Protein AF-A0A9N7RRD5-F1 (afdb_monomer_lite)

Radius of gyration: 16.53 Å; chains: 1; bounding box: 52×30×39 Å

Secondary structure (DSSP, 8-state):
--EEEEETTTTEEEEEP--GGGGS-TTTEEEEEEEETTEEEEEEEESS-SSEEEEEEEE-TTS-EEEEEEEEETTEEEEEEESSSSEEEEEETTSEEEEEETTT--EEEEEEES-GGG---------SS---PBP-------

Organism: Striga hermonthica (NCBI:txid68872)

Sequence (142 aa):
MVLLTFDFASKQFSFLDLPDSANRAAEFYTLHVAERDGSLATIIYPKFAEEKTFELWVRSHDGSWEWISTFCVPGVHKPLGFWTKDDLLFRGKGEYLILYHIVTQEVKHLNISDDLLRLEFVPCVESGFQLVGKSEFENKEV

Foldseek 3Di:
DWDWDADPVVRDIFTADDPPVVPPDCVFKDKDWEDAPLWIKIWMWTQDDQKIKIWIWTQDPVRDIDTDDIDIDHQFRAWQYAPHNQWTWTQGPQQWIWIAGNPVRDIDTPPDHDCSVPDHDDDDDDDPDDPDGHDPDDPPPD

Structure (mmCIF, N/CA/C/O backbone):
data_AF-A0A9N7RRD5-F1
#
_entry.id   AF-A0A9N7RRD5-F1
#
loop_
_atom_site.group_PDB
_atom_site.id
_atom_site.type_symbol
_atom_site.label_atom_id
_atom_site.label_alt_id
_atom_site.label_comp_id
_atom_site.label_asym_id
_atom_site.label_entity_id
_atom_site.label_seq_id
_atom_site.pdbx_PDB_ins_code
_atom_site.Cartn_x
_atom_site.Cartn_y
_atom_site.Cartn_z
_atom_site.occupancy
_atom_site.B_iso_or_equiv
_atom_site.auth_seq_id
_atom_site.auth_comp_id
_atom_site.auth_asym_id
_atom_site.auth_atom_id
_atom_site.pdbx_PDB_model_num
ATOM 1 N N . MET A 1 1 ? 13.540 -0.052 4.107 1.00 82.44 1 MET A N 1
ATOM 2 C CA . MET A 1 1 ? 12.804 -1.100 3.359 1.00 82.44 1 MET A CA 1
ATOM 3 C C . MET A 1 1 ? 13.303 -1.097 1.927 1.00 82.44 1 MET A C 1
ATOM 5 O O . MET A 1 1 ? 13.876 -0.095 1.528 1.00 82.44 1 MET A O 1
ATOM 9 N N . VAL A 1 2 ? 13.124 -2.187 1.182 1.00 85.62 2 VAL A N 1
ATOM 10 C CA . VAL A 1 2 ? 13.477 -2.262 -0.245 1.00 85.62 2 VAL A CA 1
ATOM 11 C C . VAL A 1 2 ? 12.343 -2.934 -1.009 1.00 85.62 2 VAL A C 1
ATOM 13 O O . VAL A 1 2 ? 11.672 -3.801 -0.447 1.00 85.62 2 VAL A O 1
ATOM 16 N N . LEU A 1 3 ? 12.135 -2.538 -2.265 1.00 89.00 3 LEU A N 1
ATOM 17 C CA . LEU A 1 3 ? 11.224 -3.218 -3.179 1.00 89.00 3 LEU A CA 1
ATOM 18 C C . LEU A 1 3 ? 12.046 -3.946 -4.241 1.00 89.00 3 LEU A C 1
ATOM 20 O O . LEU A 1 3 ? 12.662 -3.324 -5.104 1.00 89.00 3 LEU A O 1
ATOM 24 N N . LEU A 1 4 ? 12.087 -5.270 -4.131 1.00 91.19 4 LEU A N 1
ATOM 25 C CA . LEU A 1 4 ? 12.780 -6.140 -5.071 1.00 91.19 4 LEU A CA 1
ATOM 26 C C . LEU A 1 4 ? 11.800 -6.589 -6.154 1.00 91.19 4 LEU A C 1
ATOM 28 O O . LEU A 1 4 ? 10.702 -7.050 -5.850 1.00 91.19 4 LEU A O 1
ATOM 32 N N . THR A 1 5 ? 12.217 -6.486 -7.407 1.00 90.25 5 THR A N 1
ATOM 33 C CA . THR A 1 5 ? 11.485 -7.006 -8.564 1.00 90.25 5 THR A CA 1
ATOM 34 C C . THR A 1 5 ? 12.275 -8.117 -9.226 1.00 90.25 5 THR A C 1
ATOM 36 O O . THR A 1 5 ? 13.505 -8.156 -9.138 1.00 90.25 5 THR A O 1
ATOM 39 N N . PHE A 1 6 ? 11.556 -9.013 -9.892 1.00 89.25 6 PHE A N 1
ATOM 40 C CA . PHE A 1 6 ? 12.129 -10.078 -10.695 1.00 89.25 6 PHE A CA 1
ATOM 41 C C . PHE A 1 6 ? 11.463 -10.074 -12.066 1.00 89.25 6 PHE A C 1
ATOM 43 O O . PHE A 1 6 ? 10.246 -10.231 -12.168 1.00 89.25 6 PHE A O 1
ATOM 50 N N . ASP A 1 7 ? 12.261 -9.885 -13.110 1.00 87.38 7 ASP A N 1
ATOM 51 C CA . ASP A 1 7 ? 11.798 -9.996 -14.487 1.00 87.38 7 ASP A CA 1
ATOM 52 C C . ASP A 1 7 ? 11.977 -11.442 -14.963 1.00 87.38 7 ASP A C 1
ATOM 54 O O . ASP A 1 7 ? 13.097 -11.933 -15.092 1.00 87.38 7 ASP A O 1
ATOM 58 N N . PHE A 1 8 ? 10.870 -12.132 -15.245 1.00 85.69 8 PHE A N 1
ATOM 59 C CA . PHE A 1 8 ? 10.887 -13.514 -15.727 1.00 85.69 8 PHE A CA 1
ATOM 60 C C . PHE A 1 8 ? 11.486 -13.665 -17.134 1.00 85.69 8 PHE A C 1
ATOM 62 O O . PHE A 1 8 ? 11.993 -14.744 -17.454 1.00 85.69 8 PHE A O 1
ATOM 69 N N . ALA A 1 9 ? 11.442 -12.621 -17.971 1.00 86.75 9 ALA A N 1
ATOM 70 C CA . ALA A 1 9 ? 11.969 -12.659 -19.332 1.00 86.75 9 ALA A CA 1
ATOM 71 C C . ALA A 1 9 ? 13.500 -12.574 -19.334 1.00 86.75 9 ALA A C 1
ATOM 73 O O . ALA A 1 9 ? 14.166 -13.443 -19.901 1.00 86.75 9 ALA A O 1
ATOM 74 N N . SER A 1 10 ? 14.064 -11.565 -18.661 1.00 88.38 10 SER A N 1
ATOM 75 C CA . SER A 1 10 ? 15.521 -11.417 -18.518 1.00 88.38 10 SER A CA 1
ATOM 76 C C . SER A 1 10 ? 16.124 -12.303 -17.422 1.00 88.38 10 SER A C 1
ATOM 78 O O . SER A 1 10 ? 17.332 -12.538 -17.425 1.00 88.38 10 SER A O 1
ATOM 80 N N . LYS A 1 11 ? 15.293 -12.832 -16.512 1.00 91.75 11 LYS A N 1
ATOM 81 C CA . LYS A 1 11 ? 15.679 -13.596 -15.311 1.00 91.75 11 LYS A CA 1
ATOM 82 C C . LYS A 1 11 ? 16.585 -12.805 -14.368 1.00 91.75 11 LYS A C 1
ATOM 84 O O . LYS A 1 11 ? 17.466 -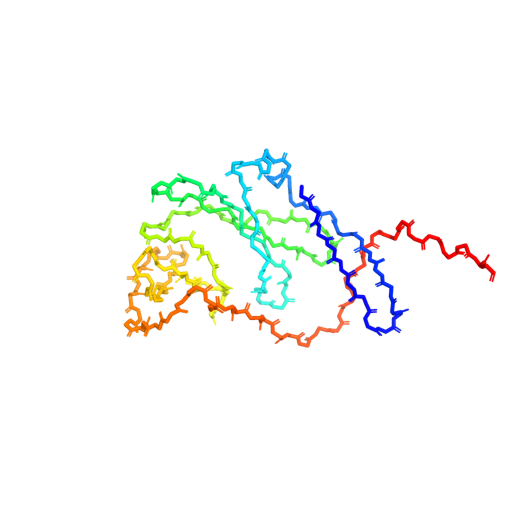13.379 -13.728 1.00 91.75 11 LYS A O 1
ATOM 89 N N . GLN A 1 12 ? 16.380 -11.494 -14.289 1.00 91.44 12 GLN A N 1
ATOM 90 C CA . GLN A 1 12 ? 17.181 -10.603 -13.458 1.00 91.44 12 GLN A CA 1
ATOM 91 C C . GLN A 1 12 ? 16.368 -10.010 -12.314 1.00 91.44 12 GLN A C 1
ATOM 93 O O . GLN A 1 12 ? 15.172 -9.734 -12.433 1.00 91.44 12 GLN A O 1
ATOM 98 N N . PHE A 1 13 ? 17.059 -9.799 -11.197 1.00 91.38 13 PHE A N 1
ATOM 99 C CA . PHE A 1 13 ? 16.552 -9.022 -10.081 1.00 91.38 13 PHE A CA 1
ATOM 100 C C . PHE A 1 13 ? 16.911 -7.552 -10.259 1.00 91.38 13 PHE A C 1
ATOM 102 O O . PHE A 1 13 ? 18.021 -7.223 -10.678 1.00 91.38 13 PHE A O 1
ATOM 109 N N . SER A 1 14 ? 15.996 -6.668 -9.881 1.00 90.81 14 SER A N 1
ATOM 110 C CA . SER A 1 14 ? 16.268 -5.235 -9.839 1.00 90.81 14 SER A CA 1
ATOM 111 C C . SER A 1 14 ? 15.523 -4.564 -8.690 1.00 90.81 14 SER A C 1
ATOM 113 O O . SER A 1 14 ? 14.530 -5.091 -8.180 1.00 90.81 14 SER A O 1
ATOM 115 N N . PHE A 1 15 ? 16.007 -3.405 -8.259 1.00 90.69 15 PHE A N 1
ATOM 116 C CA . PHE A 1 15 ? 15.417 -2.645 -7.165 1.00 90.69 15 PHE A CA 1
ATOM 117 C C . PHE A 1 15 ? 14.547 -1.515 -7.700 1.00 90.69 15 PHE A C 1
ATOM 119 O O . PHE A 1 15 ? 14.974 -0.737 -8.554 1.00 90.69 15 PHE A O 1
ATOM 126 N N . LEU A 1 16 ? 13.339 -1.399 -7.159 1.00 90.50 16 LEU A N 1
ATOM 127 C CA . LEU A 1 16 ? 12.504 -0.221 -7.341 1.00 90.50 16 LEU A CA 1
ATOM 128 C C . LEU A 1 16 ? 12.721 0.748 -6.182 1.00 90.50 16 LEU A C 1
ATOM 130 O O . LEU A 1 16 ? 12.891 0.351 -5.025 1.00 90.50 16 LEU A O 1
ATOM 134 N N . ASP A 1 17 ? 12.691 2.032 -6.512 1.00 91.25 17 ASP A N 1
ATOM 135 C CA . ASP A 1 17 ? 12.552 3.091 -5.527 1.00 91.25 17 ASP A CA 1
ATOM 136 C C . ASP A 1 17 ? 11.212 2.961 -4.791 1.00 91.25 17 ASP A C 1
ATOM 138 O O . ASP A 1 17 ? 10.247 2.370 -5.283 1.00 91.25 17 ASP A O 1
ATOM 142 N N . LEU A 1 18 ? 11.165 3.509 -3.584 1.00 92.00 18 LEU A N 1
ATOM 143 C CA . LEU A 1 18 ? 9.990 3.497 -2.726 1.00 92.00 18 LEU A CA 1
ATOM 144 C C . LEU A 1 18 ? 9.383 4.904 -2.639 1.00 92.00 18 LEU A C 1
ATOM 146 O O . LEU A 1 18 ? 10.116 5.877 -2.820 1.00 92.00 18 LEU A O 1
ATOM 150 N N . PRO A 1 19 ? 8.089 5.030 -2.295 1.00 92.94 19 PRO A N 1
ATOM 151 C CA . PRO A 1 19 ? 7.510 6.326 -1.964 1.00 92.94 19 PRO A CA 1
ATOM 152 C C . PRO A 1 19 ? 8.261 6.988 -0.803 1.00 92.94 19 PRO A C 1
ATOM 154 O O . PRO A 1 19 ? 8.733 6.296 0.102 1.00 92.94 19 PRO A O 1
ATOM 157 N N . ASP A 1 20 ? 8.298 8.320 -0.762 1.00 87.88 20 ASP A N 1
ATOM 158 C CA . ASP A 1 20 ? 9.040 9.076 0.261 1.00 87.88 20 ASP A CA 1
ATOM 159 C C . ASP A 1 20 ? 8.660 8.692 1.701 1.00 87.88 20 ASP A C 1
ATOM 161 O O . ASP A 1 20 ? 9.510 8.610 2.591 1.00 87.88 20 ASP A O 1
ATOM 165 N N . SER A 1 21 ? 7.382 8.395 1.937 1.00 86.19 21 SER A N 1
ATOM 166 C CA . SER A 1 21 ? 6.851 7.961 3.234 1.00 86.19 21 SER A CA 1
ATOM 167 C C . SER A 1 21 ? 7.388 6.601 3.695 1.00 86.19 21 SER A C 1
ATOM 169 O O . SER A 1 21 ? 7.403 6.321 4.897 1.00 86.19 21 SER A O 1
ATOM 171 N N . ALA A 1 22 ? 7.892 5.766 2.784 1.00 85.50 22 ALA A N 1
ATOM 172 C CA . ALA A 1 22 ? 8.493 4.476 3.110 1.00 85.50 22 ALA A CA 1
ATOM 173 C C . ALA A 1 22 ? 9.902 4.605 3.714 1.00 85.50 22 ALA A C 1
ATOM 175 O O . ALA A 1 22 ? 10.416 3.631 4.270 1.00 85.50 22 ALA A O 1
ATOM 176 N N . ASN A 1 23 ? 10.513 5.795 3.649 1.00 81.56 23 ASN A N 1
ATOM 177 C CA . ASN A 1 23 ? 11.795 6.092 4.298 1.00 81.56 23 ASN A CA 1
ATOM 178 C C . ASN A 1 23 ? 11.673 6.247 5.824 1.00 81.56 23 ASN A C 1
ATOM 180 O O . ASN A 1 23 ? 12.677 6.428 6.515 1.00 81.56 23 ASN A O 1
ATOM 184 N N . ARG A 1 24 ? 10.454 6.166 6.376 1.00 83.88 24 ARG A N 1
ATOM 185 C CA . ARG A 1 24 ? 10.227 6.128 7.825 1.00 83.88 24 ARG A CA 1
ATOM 186 C C . ARG A 1 24 ? 10.884 4.902 8.458 1.00 83.88 24 ARG A C 1
ATOM 188 O O . ARG A 1 24 ? 11.100 3.876 7.814 1.00 83.88 24 ARG A O 1
ATOM 195 N N . ALA A 1 25 ? 11.164 5.005 9.757 1.00 78.12 25 ALA A N 1
ATOM 196 C CA . ALA A 1 25 ? 11.804 3.944 10.522 1.00 78.12 25 ALA A CA 1
ATOM 197 C C . ALA A 1 25 ? 11.027 2.622 10.383 1.00 78.12 25 ALA A C 1
ATOM 199 O O . ALA A 1 25 ? 9.894 2.481 10.856 1.00 78.12 25 ALA A O 1
ATOM 200 N N . ALA A 1 26 ? 11.660 1.647 9.723 1.00 80.88 26 ALA A N 1
ATOM 201 C CA . ALA A 1 26 ? 11.063 0.354 9.391 1.00 80.88 26 ALA A CA 1
ATOM 202 C C . ALA A 1 26 ? 10.699 -0.476 10.634 1.00 80.88 26 ALA A C 1
ATOM 204 O O . ALA A 1 26 ? 9.979 -1.466 10.533 1.00 80.88 26 ALA A O 1
ATOM 205 N N . GLU A 1 27 ? 11.182 -0.098 11.816 1.00 84.50 27 GLU A N 1
ATOM 206 C CA . GLU A 1 27 ? 10.761 -0.683 13.089 1.00 84.50 27 GLU A CA 1
ATOM 207 C C . GLU A 1 27 ? 9.310 -0.315 13.449 1.00 84.50 27 GLU A C 1
ATOM 209 O O . GLU A 1 27 ? 8.598 -1.148 14.002 1.00 84.50 27 GLU A O 1
ATOM 214 N N . PHE A 1 28 ? 8.834 0.872 13.052 1.00 89.25 28 PHE A N 1
ATOM 215 C CA . PHE A 1 28 ? 7.497 1.375 13.387 1.00 89.25 28 PHE A CA 1
ATOM 216 C C . PHE A 1 28 ? 6.509 1.305 12.227 1.00 89.25 28 PHE A C 1
ATOM 218 O O . PHE A 1 28 ? 5.310 1.162 12.461 1.00 89.25 28 PHE A O 1
ATOM 225 N N . TYR A 1 29 ? 6.997 1.373 10.989 1.00 92.50 29 TYR A N 1
ATOM 226 C CA . TYR A 1 29 ? 6.169 1.375 9.785 1.00 92.50 29 TYR A CA 1
ATOM 227 C C . TYR A 1 29 ? 6.412 0.137 8.932 1.00 92.50 29 TYR A C 1
ATOM 229 O O . TYR A 1 29 ? 7.481 -0.476 8.953 1.00 92.50 29 TYR A O 1
ATOM 237 N N . THR A 1 30 ? 5.390 -0.250 8.182 1.00 92.44 30 THR A N 1
ATOM 238 C CA . THR A 1 30 ? 5.471 -1.304 7.175 1.00 92.44 30 THR A CA 1
ATOM 239 C C . THR A 1 30 ? 4.768 -0.861 5.898 1.00 92.44 30 THR A C 1
ATOM 241 O O . THR A 1 30 ? 4.058 0.145 5.891 1.00 92.44 30 THR A O 1
ATOM 244 N N . LEU A 1 31 ? 5.003 -1.603 4.821 1.00 92.88 31 LEU A N 1
ATOM 245 C CA . LEU A 1 31 ? 4.444 -1.367 3.499 1.00 92.88 31 LEU A CA 1
ATOM 246 C C . LEU A 1 31 ? 3.871 -2.677 2.993 1.00 92.88 31 LEU A C 1
ATOM 248 O O . LEU A 1 31 ? 4.535 -3.712 3.047 1.00 92.88 31 LEU A O 1
ATOM 252 N N . HIS A 1 32 ? 2.654 -2.601 2.480 1.00 92.75 32 HIS A N 1
ATOM 253 C CA . HIS A 1 32 ? 2.016 -3.679 1.744 1.00 92.75 32 HIS A CA 1
ATOM 254 C C . HIS A 1 32 ? 1.992 -3.324 0.264 1.00 92.75 32 HIS A C 1
ATOM 256 O O . HIS A 1 32 ? 1.571 -2.222 -0.086 1.00 92.75 32 HIS A O 1
ATOM 262 N N . VAL A 1 33 ? 2.455 -4.234 -0.589 1.00 92.31 33 VAL A N 1
ATOM 263 C CA . VAL A 1 33 ? 2.383 -4.079 -2.047 1.00 92.31 33 VAL A CA 1
ATOM 264 C C . VAL A 1 33 ? 1.024 -4.580 -2.518 1.00 92.31 33 VAL A C 1
ATOM 266 O O . VAL A 1 33 ? 0.553 -5.621 -2.065 1.00 92.31 33 VAL A O 1
ATOM 269 N N . ALA A 1 34 ? 0.396 -3.844 -3.424 1.00 92.50 34 ALA A N 1
ATOM 270 C CA . ALA A 1 34 ? -0.877 -4.209 -4.019 1.00 92.50 34 ALA A CA 1
ATOM 271 C C . ALA A 1 34 ? -0.903 -3.831 -5.503 1.00 92.50 34 ALA A C 1
ATOM 273 O O . ALA A 1 34 ? -0.040 -3.105 -5.994 1.00 92.50 34 ALA A O 1
ATOM 274 N N . GLU A 1 35 ? -1.913 -4.316 -6.208 1.00 91.50 35 GLU A N 1
ATOM 275 C CA . GLU A 1 35 ? -2.261 -3.840 -7.540 1.00 91.50 35 GLU A CA 1
ATOM 276 C C . GLU A 1 35 ? -3.534 -2.996 -7.447 1.00 91.50 35 GLU A C 1
ATOM 278 O O . GLU A 1 35 ? -4.406 -3.278 -6.621 1.00 91.50 35 GLU A O 1
ATOM 283 N N . ARG A 1 36 ? -3.595 -1.924 -8.241 1.00 91.25 36 ARG A N 1
ATOM 284 C CA . ARG A 1 36 ? -4.762 -1.053 -8.361 1.00 91.25 36 ARG A CA 1
ATOM 285 C C . ARG A 1 36 ? -4.889 -0.549 -9.796 1.00 91.25 36 ARG A C 1
ATOM 287 O O . ARG A 1 36 ? -4.080 0.270 -10.224 1.00 91.25 36 ARG A O 1
ATOM 294 N N . ASP A 1 37 ? -5.936 -0.984 -10.489 1.00 89.06 37 ASP A N 1
ATOM 295 C CA . ASP A 1 37 ? -6.296 -0.522 -11.841 1.00 89.06 37 ASP A CA 1
ATOM 296 C C . ASP A 1 37 ? -5.134 -0.646 -12.852 1.00 89.06 37 ASP A C 1
ATOM 298 O O . ASP A 1 37 ? -4.757 0.293 -13.549 1.00 89.06 37 ASP A O 1
ATOM 302 N N . GLY A 1 38 ? -4.486 -1.810 -12.854 1.00 87.62 38 GLY A N 1
ATOM 303 C CA . GLY A 1 38 ? -3.324 -2.144 -13.677 1.00 87.62 38 GLY A CA 1
ATOM 304 C C . GLY A 1 38 ? -2.002 -1.538 -13.200 1.00 87.62 38 GLY A C 1
ATOM 305 O O . GLY A 1 38 ? -0.967 -1.779 -13.822 1.00 87.62 38 GLY A O 1
ATOM 306 N N . SER A 1 39 ? -2.007 -0.768 -12.110 1.00 90.31 39 SER A N 1
ATOM 307 C CA . SER A 1 39 ? -0.831 -0.057 -11.603 1.00 90.31 39 SER A CA 1
ATOM 308 C C . SER A 1 39 ? -0.323 -0.648 -10.291 1.00 90.31 39 SER A C 1
ATOM 310 O O . SER A 1 39 ? -1.080 -1.174 -9.471 1.00 90.31 39 SER A O 1
ATOM 312 N N . LEU A 1 40 ? 0.987 -0.537 -10.066 1.00 92.75 40 LEU A N 1
ATOM 313 C CA . LEU A 1 40 ? 1.604 -0.944 -8.809 1.00 92.75 40 LEU A CA 1
ATOM 314 C C . LEU A 1 40 ? 1.224 0.048 -7.707 1.00 92.75 40 LEU A C 1
ATOM 316 O O . LEU A 1 40 ? 1.445 1.249 -7.840 1.00 92.75 40 LEU A O 1
ATOM 320 N N . ALA A 1 41 ? 0.698 -0.453 -6.598 1.00 94.31 41 ALA A N 1
ATOM 321 C CA . ALA A 1 41 ? 0.300 0.347 -5.454 1.00 94.31 41 ALA A CA 1
ATOM 322 C C . ALA A 1 41 ? 1.025 -0.102 -4.186 1.00 94.31 41 ALA A C 1
ATOM 324 O O . ALA A 1 41 ? 1.452 -1.250 -4.043 1.00 94.31 41 ALA A O 1
ATOM 325 N N . THR A 1 42 ? 1.139 0.815 -3.231 1.00 95.00 42 THR A N 1
ATOM 326 C CA . THR A 1 42 ? 1.644 0.515 -1.896 1.00 95.00 42 THR A CA 1
ATOM 327 C C . THR A 1 42 ? 0.778 1.164 -0.833 1.00 95.00 42 THR A C 1
ATOM 329 O O . THR A 1 42 ? 0.259 2.266 -1.011 1.00 95.00 42 THR A O 1
ATOM 332 N N . ILE A 1 43 ? 0.613 0.455 0.281 1.00 95.75 43 ILE A N 1
ATOM 333 C CA . ILE A 1 43 ? -0.127 0.920 1.449 1.00 95.75 43 ILE A CA 1
ATOM 334 C C . ILE A 1 43 ? 0.842 0.944 2.626 1.00 95.75 43 ILE A C 1
ATOM 336 O O . ILE A 1 43 ? 1.311 -0.108 3.066 1.00 95.75 43 ILE A O 1
ATOM 340 N N . ILE A 1 44 ? 1.145 2.137 3.132 1.00 95.25 44 ILE A N 1
ATOM 341 C CA . ILE A 1 44 ? 2.120 2.356 4.207 1.00 95.25 44 ILE A CA 1
ATOM 342 C C . ILE A 1 44 ? 1.380 2.682 5.499 1.00 95.25 44 ILE A C 1
ATOM 344 O O . ILE A 1 44 ? 0.482 3.520 5.507 1.00 95.25 44 ILE A O 1
ATOM 348 N N . TYR A 1 45 ? 1.732 2.005 6.595 1.00 94.69 45 TYR A N 1
ATOM 349 C CA . TYR A 1 45 ? 0.995 2.117 7.857 1.00 94.69 45 TYR A CA 1
ATOM 350 C C . TYR A 1 45 ? 1.834 1.720 9.083 1.00 94.69 45 TYR A C 1
ATOM 352 O O . TYR A 1 45 ? 2.828 0.994 8.952 1.00 94.69 45 TYR A O 1
ATOM 360 N N . PRO A 1 46 ? 1.459 2.176 10.295 1.00 92.94 46 PRO A N 1
ATOM 361 C CA . PRO A 1 46 ? 2.154 1.803 11.518 1.00 92.94 46 PRO A CA 1
ATOM 362 C C . PRO A 1 46 ? 1.887 0.340 11.898 1.00 92.94 46 PRO A C 1
ATOM 364 O O . PRO A 1 46 ? 0.758 -0.160 11.853 1.00 92.94 46 PRO A O 1
ATOM 367 N N . LYS A 1 47 ? 2.934 -0.357 12.343 1.00 89.50 47 LYS A N 1
ATOM 368 C CA . LYS A 1 47 ? 2.859 -1.766 12.758 1.00 89.50 47 LYS A CA 1
ATOM 369 C C . LYS A 1 47 ? 2.016 -1.954 14.020 1.00 89.50 47 LYS A C 1
ATOM 371 O O . LYS A 1 47 ? 1.175 -2.852 14.051 1.00 89.50 47 LYS A O 1
ATOM 376 N N . PHE A 1 48 ? 2.204 -1.083 15.014 1.00 86.25 48 PHE A N 1
ATOM 377 C CA . PHE A 1 48 ? 1.762 -1.306 16.399 1.00 86.25 48 PHE A CA 1
ATOM 378 C C . PHE A 1 48 ? 0.673 -0.343 16.907 1.00 86.25 48 PHE A C 1
ATOM 380 O O . PHE A 1 48 ? 0.485 -0.225 18.112 1.00 86.25 48 PHE A O 1
ATOM 387 N N . ALA A 1 49 ? -0.054 0.348 16.026 1.00 84.62 49 ALA A N 1
ATOM 388 C CA . ALA A 1 49 ? -1.132 1.246 16.450 1.00 84.62 49 ALA A CA 1
ATOM 389 C C . ALA A 1 49 ? -2.479 0.515 16.621 1.00 84.62 49 ALA A C 1
ATOM 391 O O . ALA A 1 49 ? -2.812 -0.380 15.838 1.00 84.62 49 ALA A O 1
ATOM 392 N N . GLU A 1 50 ? -3.253 0.916 17.638 1.00 78.69 50 GLU A N 1
ATOM 393 C CA . GLU A 1 50 ? -4.625 0.441 17.878 1.00 78.69 50 GLU A CA 1
ATOM 394 C C . GLU A 1 50 ? -5.559 0.836 16.726 1.00 78.69 50 GLU A C 1
ATOM 396 O O . GLU A 1 50 ? -6.230 -0.019 16.139 1.00 78.69 50 GLU A O 1
ATOM 401 N N . GLU A 1 51 ? -5.522 2.120 16.374 1.00 84.69 51 GLU A N 1
ATOM 402 C CA . GLU A 1 51 ? -6.117 2.696 15.176 1.00 84.69 51 GLU A CA 1
ATOM 403 C C . GLU A 1 51 ? -4.994 3.034 14.200 1.00 84.69 51 GLU A C 1
ATOM 405 O O . GLU A 1 51 ? -4.047 3.749 14.535 1.00 84.69 51 GLU A O 1
ATOM 410 N N . LYS A 1 52 ? -5.065 2.469 12.996 1.00 90.56 52 LYS A N 1
ATOM 411 C CA . LYS A 1 52 ? -4.014 2.610 11.992 1.00 90.56 52 LYS A CA 1
ATOM 412 C C . LYS A 1 52 ? -4.445 3.614 10.935 1.00 90.56 52 LYS A C 1
ATOM 414 O O . LYS A 1 52 ? -5.525 3.491 10.358 1.00 90.56 52 LYS A O 1
ATOM 419 N N . THR A 1 53 ? -3.563 4.569 10.668 1.00 93.00 53 THR A N 1
ATOM 420 C CA . THR A 1 53 ? -3.624 5.423 9.484 1.00 93.00 53 THR A CA 1
ATOM 421 C C . THR A 1 53 ? -2.844 4.763 8.354 1.00 93.00 53 THR A C 1
ATOM 423 O O . THR A 1 53 ? -1.723 4.293 8.555 1.00 93.00 53 THR A O 1
ATOM 426 N N . PHE A 1 54 ? -3.445 4.733 7.174 1.00 95.44 54 PHE A N 1
ATOM 427 C CA . PHE A 1 54 ? -2.914 4.127 5.966 1.00 95.44 54 PHE A CA 1
ATOM 428 C C . PHE A 1 54 ? -2.694 5.210 4.919 1.00 95.44 54 PHE A C 1
ATOM 430 O O . PHE A 1 54 ? -3.592 6.004 4.649 1.00 95.44 54 PHE A O 1
ATOM 437 N N . GLU A 1 55 ? -1.510 5.222 4.321 1.00 96.12 55 GLU A N 1
ATOM 438 C CA . GLU A 1 55 ? -1.181 6.066 3.176 1.00 96.12 55 GLU A CA 1
ATOM 439 C C . GLU A 1 55 ? -1.151 5.211 1.916 1.00 96.12 55 GLU A C 1
ATOM 441 O O . GLU A 1 55 ? -0.407 4.230 1.851 1.00 96.12 55 GLU A O 1
ATOM 446 N N . LEU A 1 56 ? -1.947 5.593 0.921 1.00 96.31 56 LEU A N 1
ATOM 447 C CA . LEU A 1 56 ? -1.994 4.937 -0.377 1.00 96.31 56 LEU A CA 1
ATOM 448 C C . LEU A 1 56 ? -1.159 5.712 -1.391 1.00 96.31 56 LEU A C 1
ATOM 450 O O . LEU A 1 56 ? -1.429 6.883 -1.669 1.00 96.31 56 LEU A O 1
ATOM 454 N N . TRP A 1 57 ? -0.205 5.007 -1.983 1.00 96.69 57 TRP A N 1
ATOM 455 C CA . TRP A 1 57 ? 0.644 5.497 -3.057 1.00 96.69 57 TRP A CA 1
ATOM 456 C C . TRP A 1 57 ? 0.497 4.599 -4.279 1.00 96.69 57 TRP A C 1
ATOM 458 O O . TRP A 1 57 ? 0.442 3.376 -4.142 1.00 96.69 57 TRP A O 1
ATOM 468 N N . VAL A 1 58 ? 0.445 5.190 -5.468 1.00 95.38 58 VAL A N 1
ATOM 469 C CA . VAL A 1 58 ? 0.372 4.463 -6.742 1.00 95.38 58 VAL A CA 1
ATOM 470 C C . VAL A 1 58 ? 1.551 4.880 -7.606 1.00 95.38 58 VAL A C 1
ATOM 472 O O . VAL A 1 58 ? 1.919 6.051 -7.642 1.00 95.38 58 VAL A O 1
ATOM 475 N N . ARG A 1 59 ? 2.180 3.908 -8.262 1.00 93.50 59 ARG A N 1
ATOM 476 C CA . ARG A 1 59 ? 3.269 4.156 -9.196 1.00 93.50 59 ARG A CA 1
ATOM 477 C C . ARG A 1 59 ? 2.679 4.543 -10.544 1.00 93.50 59 ARG A C 1
ATOM 479 O O . ARG A 1 59 ? 1.901 3.777 -11.111 1.00 93.50 59 ARG A O 1
ATOM 486 N N . SER A 1 60 ? 3.048 5.713 -11.036 1.00 91.69 60 SER A N 1
ATOM 487 C CA . SER A 1 60 ? 2.633 6.208 -12.343 1.00 91.69 60 SER A CA 1
ATOM 488 C C . SER A 1 60 ? 3.454 5.552 -13.464 1.00 91.69 60 SER A C 1
ATOM 490 O O . SER A 1 60 ? 4.456 4.864 -13.235 1.00 91.69 60 SER A O 1
ATOM 492 N N . HIS A 1 61 ? 3.033 5.762 -14.712 1.00 85.81 61 HIS A N 1
ATOM 493 C CA . HIS A 1 61 ? 3.696 5.184 -15.885 1.00 85.81 61 HIS A CA 1
ATOM 494 C C . HIS A 1 61 ? 5.113 5.718 -16.131 1.00 85.81 61 HIS A C 1
ATOM 496 O O . HIS A 1 61 ? 5.907 5.032 -16.772 1.00 85.81 61 HIS A O 1
ATOM 502 N N . ASP A 1 62 ? 5.442 6.916 -15.639 1.00 88.31 62 ASP A N 1
ATOM 503 C CA . ASP A 1 62 ? 6.799 7.470 -15.742 1.00 88.31 62 ASP A CA 1
ATOM 504 C C . ASP A 1 62 ? 7.761 6.894 -14.684 1.00 88.31 62 ASP A C 1
ATOM 506 O O . ASP A 1 62 ? 8.959 7.182 -14.700 1.00 88.31 62 ASP A O 1
ATOM 510 N N . GLY A 1 63 ? 7.246 6.036 -13.797 1.00 87.31 63 GLY A N 1
ATOM 511 C CA . GLY A 1 63 ? 7.995 5.384 -12.734 1.00 87.31 63 GLY A CA 1
ATOM 512 C C . GLY A 1 63 ? 8.036 6.164 -11.422 1.00 87.31 63 GLY A C 1
ATOM 513 O O . GLY A 1 63 ? 8.630 5.664 -10.473 1.00 87.31 63 GLY A O 1
ATOM 514 N N . SER A 1 64 ? 7.417 7.340 -11.322 1.00 92.12 64 SER A N 1
ATOM 515 C CA . SER A 1 64 ? 7.307 8.073 -10.058 1.00 92.12 64 SER A CA 1
ATOM 516 C C . SER A 1 64 ? 6.199 7.517 -9.155 1.00 92.12 64 SER A C 1
ATOM 518 O O . SER A 1 64 ? 5.299 6.795 -9.587 1.00 92.12 64 SER A O 1
ATOM 520 N N . TRP A 1 65 ? 6.286 7.818 -7.858 1.00 95.12 65 TRP A N 1
ATOM 521 C CA . TRP A 1 65 ? 5.249 7.489 -6.881 1.00 95.12 65 TRP A CA 1
ATOM 522 C C . TRP A 1 65 ? 4.355 8.697 -6.623 1.00 95.12 65 TRP A C 1
ATOM 524 O O . TRP A 1 65 ? 4.835 9.756 -6.222 1.00 95.12 65 TRP A O 1
ATOM 534 N N . GLU A 1 66 ? 3.049 8.508 -6.764 1.00 95.81 66 GLU A N 1
ATOM 535 C CA . GLU A 1 66 ? 2.040 9.528 -6.501 1.00 95.81 66 GLU A CA 1
ATOM 536 C C . GLU A 1 66 ? 1.254 9.189 -5.235 1.00 95.81 66 GLU A C 1
ATOM 538 O O . GLU A 1 66 ? 0.755 8.071 -5.062 1.00 95.81 66 GLU A O 1
ATOM 543 N N . TRP A 1 67 ? 1.133 10.163 -4.334 1.00 95.94 67 TRP A N 1
ATOM 544 C CA . TRP A 1 67 ? 0.253 10.049 -3.175 1.00 95.94 67 TRP A CA 1
ATOM 545 C C . TRP A 1 67 ? -1.201 10.202 -3.620 1.00 95.94 67 TRP A C 1
ATOM 547 O O . TRP A 1 67 ? -1.552 11.186 -4.268 1.00 95.94 67 TRP A O 1
ATOM 557 N N . ILE A 1 68 ? -2.052 9.250 -3.239 1.00 94.94 68 ILE A N 1
ATOM 558 C CA . ILE A 1 68 ? -3.472 9.257 -3.608 1.00 94.94 68 ILE A CA 1
ATOM 559 C C . ILE A 1 68 ? -4.345 9.691 -2.434 1.00 94.94 68 ILE A C 1
ATOM 561 O O . ILE A 1 68 ? -5.253 10.505 -2.594 1.00 94.94 68 ILE A O 1
ATOM 565 N N . SER A 1 69 ? -4.149 9.080 -1.265 1.00 94.50 69 SER A N 1
ATOM 566 C CA . SER A 1 69 ? -5.040 9.295 -0.128 1.00 94.50 69 SER A CA 1
ATOM 567 C C . SER A 1 69 ? -4.414 8.843 1.185 1.00 94.50 69 SER A C 1
ATOM 569 O O . SER A 1 69 ? -3.512 8.002 1.214 1.00 94.50 69 SER A O 1
ATOM 571 N N . THR A 1 70 ? -4.966 9.369 2.273 1.00 95.44 70 THR A N 1
ATOM 572 C CA . THR A 1 70 ? -4.703 8.926 3.636 1.00 95.44 70 THR A CA 1
ATOM 573 C C . THR A 1 70 ? -6.036 8.637 4.311 1.00 95.44 70 THR A C 1
ATOM 575 O O . THR A 1 70 ? -6.923 9.489 4.313 1.00 95.44 70 THR A O 1
ATOM 578 N N . PHE A 1 71 ? -6.180 7.450 4.892 1.00 94.44 71 PHE A N 1
ATOM 579 C CA . PHE A 1 71 ? -7.426 7.016 5.523 1.00 94.44 71 PHE A CA 1
ATOM 580 C C . PHE A 1 71 ? -7.163 6.176 6.775 1.00 94.44 71 PHE A C 1
ATOM 582 O O . PHE A 1 71 ? -6.077 5.630 6.964 1.00 94.44 71 PHE A O 1
ATOM 589 N N . CYS A 1 72 ? -8.161 6.076 7.650 1.00 93.44 72 CYS A N 1
ATOM 590 C CA . CYS A 1 72 ? -8.089 5.290 8.878 1.00 93.44 72 CYS A CA 1
ATOM 591 C C . CYS A 1 72 ? -9.101 4.152 8.813 1.00 93.44 72 CYS A C 1
ATOM 593 O O . CYS A 1 72 ? -10.248 4.365 8.424 1.00 93.44 72 CYS A O 1
ATOM 595 N N . VAL A 1 73 ? -8.685 2.957 9.230 1.00 90.19 73 VAL A N 1
ATOM 596 C CA . VAL A 1 73 ? -9.587 1.804 9.318 1.00 90.19 73 VAL A CA 1
ATOM 597 C C . VAL A 1 73 ? -9.530 1.251 10.744 1.00 90.19 73 VAL A C 1
ATOM 599 O O . VAL A 1 73 ? -8.458 0.832 11.190 1.00 90.19 73 VAL A O 1
ATOM 602 N N . PRO A 1 74 ? -10.641 1.269 11.499 1.00 85.75 74 PRO A N 1
ATOM 603 C CA . PRO A 1 74 ? -10.659 0.757 12.862 1.00 85.75 74 PRO A CA 1
ATOM 604 C C . PRO A 1 74 ? -10.627 -0.776 12.877 1.00 85.75 74 PRO A C 1
ATOM 606 O O . PRO A 1 74 ? -11.174 -1.442 12.000 1.00 85.75 74 PRO A O 1
ATOM 609 N N . GLY A 1 75 ? -9.993 -1.353 13.901 1.00 86.88 75 GLY A N 1
ATOM 610 C CA . GLY A 1 75 ? -10.071 -2.795 14.166 1.00 86.88 75 GLY A CA 1
ATOM 611 C C . GLY A 1 75 ? -9.333 -3.701 13.172 1.00 86.88 75 GLY A C 1
ATOM 612 O O . GLY A 1 75 ? -9.533 -4.915 13.205 1.00 86.88 75 GLY A O 1
ATOM 613 N N . VAL A 1 76 ? -8.465 -3.155 12.314 1.00 90.50 76 VAL A N 1
ATOM 614 C CA . VAL A 1 76 ? -7.689 -3.938 11.336 1.00 90.50 76 VAL A CA 1
ATOM 615 C C . VAL A 1 76 ? -6.279 -4.268 11.814 1.00 90.50 76 VAL A C 1
ATOM 617 O O . VAL A 1 76 ? -5.639 -3.524 12.556 1.00 90.50 76 VAL A O 1
ATOM 620 N N . HIS A 1 77 ? -5.773 -5.399 11.338 1.00 88.75 77 HIS A N 1
ATOM 621 C CA . HIS A 1 77 ? -4.406 -5.850 11.532 1.00 88.75 77 HIS A CA 1
ATOM 622 C C . HIS A 1 77 ? -3.500 -5.425 10.366 1.00 88.75 77 HIS A C 1
ATOM 624 O O . HIS A 1 77 ? -2.507 -4.724 10.593 1.00 88.75 77 HIS A O 1
ATOM 630 N N . LYS A 1 78 ? -3.845 -5.812 9.130 1.00 90.56 78 LYS A N 1
ATOM 631 C CA . LYS A 1 78 ? -3.097 -5.479 7.906 1.00 90.56 78 LYS A CA 1
ATOM 632 C C . LYS A 1 78 ? -4.015 -5.408 6.675 1.00 90.56 78 LYS A C 1
ATOM 634 O O . LYS A 1 78 ? -5.025 -6.119 6.659 1.00 90.56 78 LYS A O 1
ATOM 639 N N . PRO A 1 79 ? -3.682 -4.597 5.656 1.00 93.62 79 PRO A N 1
ATOM 640 C CA . PRO A 1 79 ? -4.292 -4.713 4.339 1.00 93.62 79 PRO A CA 1
ATOM 641 C C . PRO A 1 79 ? -3.940 -6.066 3.713 1.00 93.62 79 PRO A C 1
ATOM 643 O O . PRO A 1 79 ? -2.943 -6.701 4.066 1.00 93.62 79 PRO A O 1
ATOM 646 N N . LEU A 1 80 ? -4.785 -6.504 2.791 1.00 91.81 80 LEU A N 1
ATOM 647 C CA . LEU A 1 80 ? -4.598 -7.719 2.007 1.00 91.81 80 LEU A CA 1
ATOM 648 C C . LEU A 1 80 ? -4.484 -7.390 0.517 1.00 91.81 80 LEU A C 1
ATOM 650 O O . LEU A 1 80 ? -3.630 -7.947 -0.163 1.00 91.81 80 LEU A O 1
ATOM 654 N N . GLY A 1 81 ? -5.263 -6.431 0.023 1.00 92.25 81 GLY A N 1
ATOM 655 C CA . GLY A 1 81 ? -5.204 -5.982 -1.365 1.00 92.25 81 GLY A CA 1
ATOM 656 C C . GLY A 1 81 ? -6.486 -5.273 -1.775 1.00 92.25 81 GLY A C 1
ATOM 657 O O . GLY A 1 81 ? -7.414 -5.150 -0.974 1.00 92.25 81 GLY A O 1
ATOM 658 N N . PHE A 1 82 ? -6.534 -4.804 -3.016 1.00 93.19 82 PHE A N 1
ATOM 659 C CA . PHE A 1 82 ? -7.738 -4.222 -3.596 1.00 93.19 82 PHE A CA 1
ATOM 660 C C . PHE A 1 82 ? -8.695 -5.322 -4.065 1.00 93.19 82 PHE A C 1
ATOM 662 O O . PHE A 1 82 ? -8.277 -6.327 -4.636 1.00 93.19 82 PHE A O 1
ATOM 669 N N . TRP A 1 83 ? -9.984 -5.129 -3.795 1.00 91.25 83 TRP A N 1
ATOM 670 C CA . TRP A 1 83 ? -11.075 -5.903 -4.389 1.00 91.25 83 TRP A CA 1
ATOM 671 C C . TRP A 1 83 ? -11.622 -5.197 -5.635 1.00 91.25 83 TRP A C 1
ATOM 673 O O . TRP A 1 83 ? -11.879 -5.824 -6.658 1.00 91.25 83 TRP A O 1
ATOM 683 N N . THR A 1 84 ? -11.753 -3.873 -5.551 1.00 91.38 84 THR A N 1
ATOM 684 C CA . THR A 1 84 ? -12.006 -2.959 -6.673 1.00 91.38 84 THR A CA 1
ATOM 685 C C . THR A 1 84 ? -11.051 -1.774 -6.548 1.00 91.38 84 THR A C 1
ATOM 687 O O . THR A 1 84 ? -10.318 -1.681 -5.570 1.00 91.38 84 THR A O 1
ATOM 690 N N . LYS A 1 85 ? -11.069 -0.815 -7.481 1.00 90.75 85 LYS A N 1
ATOM 691 C CA . LYS A 1 85 ? -10.219 0.386 -7.384 1.00 90.75 85 LYS A CA 1
ATOM 692 C C . LYS A 1 85 ? -10.427 1.217 -6.1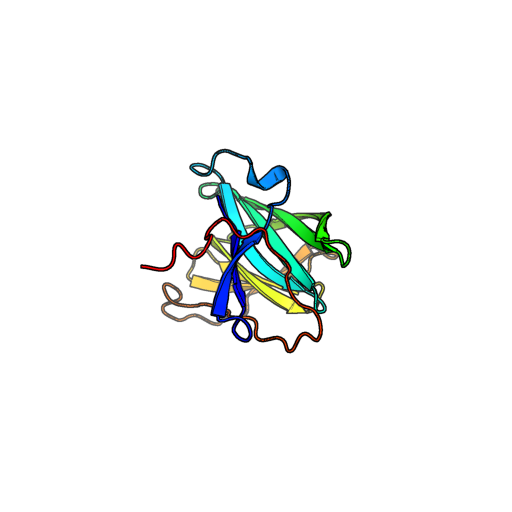05 1.00 90.75 85 LYS A C 1
ATOM 694 O O . LYS A 1 85 ? -9.515 1.953 -5.725 1.00 90.75 85 LYS A O 1
ATOM 699 N N . ASP A 1 86 ? -11.599 1.119 -5.476 1.00 93.94 86 ASP A N 1
ATOM 700 C CA . ASP A 1 86 ? -11.976 1.910 -4.298 1.00 93.94 86 ASP A CA 1
ATOM 701 C C . ASP A 1 86 ? -12.272 1.038 -3.069 1.00 93.94 86 ASP A C 1
ATOM 703 O O . ASP A 1 86 ? -12.350 1.569 -1.962 1.00 93.94 86 ASP A O 1
ATOM 707 N N . ASP A 1 87 ? -12.366 -0.285 -3.237 1.00 94.94 87 ASP A N 1
ATOM 708 C CA . ASP A 1 87 ? -12.568 -1.236 -2.148 1.00 94.94 87 ASP A CA 1
ATOM 709 C C . ASP A 1 87 ? -11.276 -1.975 -1.792 1.00 94.94 87 ASP A C 1
ATOM 711 O O . ASP A 1 87 ? -10.666 -2.651 -2.623 1.00 94.94 87 ASP A O 1
ATOM 715 N N . LEU A 1 88 ? -10.907 -1.921 -0.517 1.00 94.94 88 LEU A N 1
ATOM 716 C CA . LEU A 1 88 ? -9.759 -2.609 0.055 1.00 94.94 88 LEU A CA 1
ATOM 717 C C . LEU A 1 88 ? -10.191 -3.722 0.998 1.00 94.94 88 LEU A C 1
ATOM 719 O O . LEU A 1 88 ? -11.062 -3.552 1.851 1.00 94.94 88 LEU A O 1
ATOM 723 N N . LEU A 1 89 ? -9.503 -4.850 0.895 1.00 93.62 89 LEU A N 1
ATOM 724 C CA . LEU A 1 89 ? -9.617 -5.949 1.834 1.00 93.62 89 LEU A CA 1
ATOM 725 C C . LEU A 1 89 ? -8.596 -5.795 2.952 1.00 93.62 89 LEU A C 1
ATOM 727 O O . LEU A 1 89 ? -7.406 -5.573 2.718 1.00 93.62 89 LEU A O 1
ATOM 731 N N . PHE A 1 90 ? -9.067 -5.979 4.177 1.00 92.81 90 PHE A N 1
ATOM 732 C CA . PHE A 1 90 ? -8.262 -5.986 5.385 1.00 92.81 90 PHE A CA 1
ATOM 733 C C . PHE A 1 90 ? -8.489 -7.265 6.169 1.00 92.81 90 PHE A C 1
ATOM 735 O O . PHE A 1 90 ? -9.606 -7.773 6.278 1.00 92.81 90 PHE A O 1
ATOM 742 N N . ARG A 1 91 ? -7.426 -7.733 6.815 1.00 89.81 91 ARG A N 1
ATOM 743 C CA . ARG A 1 91 ? -7.557 -8.664 7.928 1.00 89.81 91 ARG A CA 1
ATOM 744 C C . ARG A 1 91 ? -7.913 -7.871 9.180 1.00 89.81 91 ARG A C 1
ATOM 746 O O . ARG A 1 91 ? -7.136 -7.012 9.593 1.00 89.81 91 ARG A O 1
ATOM 753 N N . GLY A 1 92 ? -9.059 -8.164 9.783 1.00 88.06 92 GLY A N 1
ATOM 754 C CA . GLY A 1 92 ? -9.467 -7.654 11.091 1.00 88.06 92 GLY A CA 1
ATOM 755 C C . GLY A 1 92 ? -8.652 -8.262 12.237 1.00 88.06 92 GLY A C 1
ATOM 756 O O . GLY A 1 92 ? -8.099 -9.351 12.102 1.00 88.06 92 GLY A O 1
ATOM 757 N N . LYS A 1 93 ? -8.601 -7.582 13.389 1.00 82.88 93 LYS A N 1
ATOM 758 C CA . LYS A 1 93 ? -7.925 -8.062 14.615 1.00 82.88 93 LYS A CA 1
ATOM 759 C C . LYS A 1 93 ? -8.508 -9.369 15.175 1.00 82.88 93 LYS A C 1
ATOM 761 O O .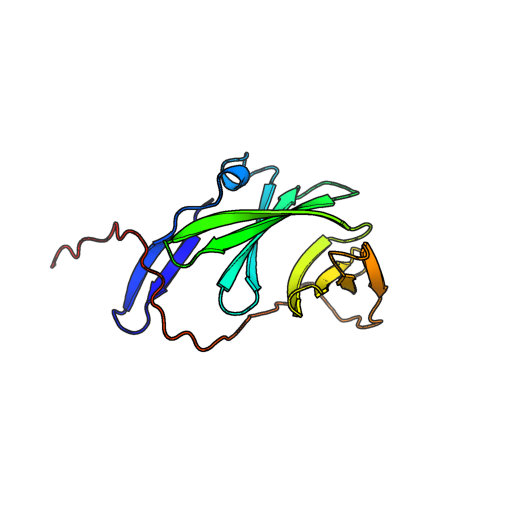 LYS A 1 93 ? -7.819 -10.065 15.907 1.00 82.88 93 LYS A O 1
ATOM 766 N N . GLY A 1 94 ? -9.759 -9.694 14.847 1.00 78.25 94 GLY A N 1
ATOM 767 C CA . GLY A 1 94 ? -10.422 -10.941 15.246 1.00 78.25 94 GLY A CA 1
ATOM 768 C C . GLY A 1 94 ? -10.411 -12.016 14.164 1.00 78.25 94 GLY A C 1
ATOM 769 O O . GLY A 1 94 ? -11.327 -12.828 14.138 1.00 78.25 94 GLY A O 1
ATOM 770 N N . GLU A 1 95 ? -9.442 -11.978 13.243 1.00 74.88 95 GLU A N 1
ATOM 771 C CA . GLU A 1 95 ? -9.311 -12.973 12.169 1.00 74.88 95 GLU A CA 1
ATOM 772 C C . GLU A 1 95 ? -10.566 -13.080 11.284 1.00 74.88 95 GLU A C 1
ATOM 774 O O . GLU A 1 95 ? -10.917 -14.144 10.783 1.00 74.88 95 GLU A O 1
ATOM 779 N N . TYR A 1 96 ? -11.230 -11.947 11.057 1.00 83.56 96 TYR A N 1
ATOM 780 C CA . TYR A 1 96 ? -12.305 -11.813 10.080 1.00 83.56 96 TYR A CA 1
ATOM 781 C C . TYR A 1 96 ? -11.877 -10.904 8.933 1.00 83.56 96 TYR A C 1
ATOM 783 O O . TYR A 1 96 ? -11.084 -9.974 9.105 1.00 83.56 96 TYR A O 1
ATOM 791 N N . LEU A 1 97 ? -12.429 -11.157 7.752 1.00 89.50 97 LEU A N 1
ATOM 792 C CA . LEU A 1 97 ? -12.202 -10.322 6.580 1.00 89.50 97 LEU A CA 1
ATOM 793 C C . LEU A 1 97 ? -13.083 -9.061 6.628 1.00 89.50 97 LEU A C 1
ATOM 795 O O . LEU A 1 97 ? -14.290 -9.141 6.873 1.00 89.50 97 LEU A O 1
ATOM 799 N N . ILE A 1 98 ? -12.476 -7.901 6.382 1.00 91.88 98 ILE A N 1
ATOM 800 C CA . ILE A 1 98 ? -13.148 -6.601 6.282 1.00 91.88 98 ILE A CA 1
ATOM 801 C C . ILE A 1 98 ? -13.000 -6.077 4.855 1.00 91.88 98 ILE A C 1
ATOM 803 O O . ILE A 1 98 ? -11.901 -6.095 4.308 1.00 91.88 98 ILE A O 1
ATOM 807 N N . LEU A 1 99 ? -14.093 -5.573 4.289 1.00 94.31 99 LEU A N 1
ATOM 808 C CA . LEU A 1 99 ? -14.101 -4.744 3.090 1.00 94.31 99 LEU A CA 1
ATOM 809 C C . LEU A 1 99 ? -14.253 -3.281 3.510 1.00 94.31 99 LEU A C 1
ATOM 811 O O . LEU A 1 99 ? -15.154 -2.950 4.281 1.00 94.31 99 LEU A O 1
ATOM 815 N N . TYR A 1 100 ? -13.366 -2.427 3.021 1.00 95.19 100 TYR A N 1
ATOM 816 C CA . TYR A 1 100 ? -13.345 -1.002 3.311 1.00 95.19 100 TYR A CA 1
ATOM 817 C C . TYR A 1 100 ? -13.410 -0.203 2.015 1.00 95.19 100 TYR A C 1
ATOM 819 O O . TYR A 1 100 ? -12.550 -0.379 1.155 1.00 95.19 100 TYR A O 1
ATOM 827 N N . HIS A 1 101 ? -14.381 0.696 1.902 1.00 95.38 101 HIS A N 1
ATOM 828 C CA . HIS A 1 101 ? -14.497 1.582 0.751 1.00 95.38 101 HIS A CA 1
ATOM 829 C C . HIS A 1 101 ? -13.790 2.913 1.039 1.00 95.38 101 HIS A C 1
ATOM 831 O O . HIS A 1 101 ? -14.186 3.651 1.936 1.00 95.38 101 HIS A O 1
ATOM 837 N N . ILE A 1 102 ? -12.777 3.277 0.250 1.00 93.06 102 ILE A N 1
ATOM 838 C CA . ILE A 1 102 ? -11.875 4.410 0.539 1.00 93.06 102 ILE A CA 1
ATOM 839 C C . ILE A 1 102 ? -12.610 5.756 0.560 1.00 93.06 102 ILE A C 1
ATOM 841 O O . ILE A 1 102 ? -12.380 6.574 1.447 1.00 93.06 102 ILE A O 1
ATOM 845 N N . VAL A 1 103 ? -13.499 6.000 -0.410 1.00 91.56 103 VAL A N 1
ATOM 846 C CA . VAL A 1 103 ? -14.165 7.311 -0.554 1.00 91.56 103 VAL A CA 1
ATOM 847 C C . VAL A 1 103 ? -15.259 7.520 0.494 1.00 91.56 103 VAL A C 1
ATOM 849 O O . VAL A 1 103 ? -15.280 8.546 1.168 1.00 91.56 103 VAL A O 1
ATOM 852 N N . THR A 1 104 ? -16.177 6.561 0.633 1.00 94.69 104 THR A N 1
ATOM 853 C CA . THR A 1 104 ? -17.295 6.633 1.586 1.00 94.69 104 THR A CA 1
ATOM 854 C C . THR A 1 104 ? -16.883 6.295 3.017 1.00 94.69 104 THR A C 1
ATOM 856 O O . THR A 1 104 ? -17.624 6.597 3.947 1.00 94.69 104 THR A O 1
ATOM 859 N N . GLN A 1 105 ? -15.706 5.688 3.197 1.00 92.62 105 GLN A N 1
ATOM 860 C CA . GLN A 1 105 ? -15.195 5.162 4.464 1.00 92.62 105 GLN A CA 1
ATOM 861 C C . GLN A 1 105 ? -16.092 4.081 5.084 1.00 92.62 105 GLN A C 1
ATOM 863 O O . GLN A 1 105 ? -16.008 3.803 6.282 1.00 92.62 105 GLN A O 1
ATOM 868 N N . GLU A 1 106 ? -16.949 3.455 4.275 1.00 94.81 106 GLU A N 1
ATOM 869 C CA . GLU A 1 106 ? -17.812 2.370 4.725 1.00 94.81 106 GLU A CA 1
ATOM 870 C C . GLU A 1 106 ? -16.990 1.121 5.054 1.00 94.81 106 GLU A C 1
ATOM 872 O O . GLU A 1 106 ? -16.099 0.713 4.306 1.00 94.81 106 GLU A O 1
ATOM 877 N N . VAL A 1 107 ? -17.320 0.498 6.185 1.00 92.94 107 VAL A N 1
ATOM 878 C CA . VAL A 1 107 ? -16.692 -0.730 6.679 1.00 92.94 107 VAL A CA 1
ATOM 879 C C . VAL A 1 107 ? -17.727 -1.848 6.655 1.00 92.94 107 VAL A C 1
ATOM 881 O O . VAL A 1 107 ? -18.781 -1.746 7.285 1.00 92.94 107 VAL A O 1
ATOM 884 N N . LYS A 1 108 ? -17.414 -2.950 5.972 1.00 92.88 108 LYS A N 1
ATOM 885 C CA . LYS A 1 108 ? -18.253 -4.148 5.916 1.00 92.88 108 LYS A CA 1
ATOM 886 C C . LYS A 1 108 ? -17.483 -5.374 6.393 1.00 92.88 108 LYS A C 1
ATOM 888 O O . LYS A 1 108 ? -16.454 -5.740 5.833 1.00 92.88 108 LYS A O 1
ATOM 893 N N . HIS A 1 109 ? -18.028 -6.062 7.390 1.00 90.56 109 HIS A N 1
ATOM 894 C CA . HIS A 1 109 ? -17.513 -7.349 7.854 1.00 90.56 109 HIS A CA 1
ATOM 895 C C . HIS A 1 109 ? -18.040 -8.463 6.945 1.00 90.56 109 HIS A C 1
ATOM 897 O O . HIS A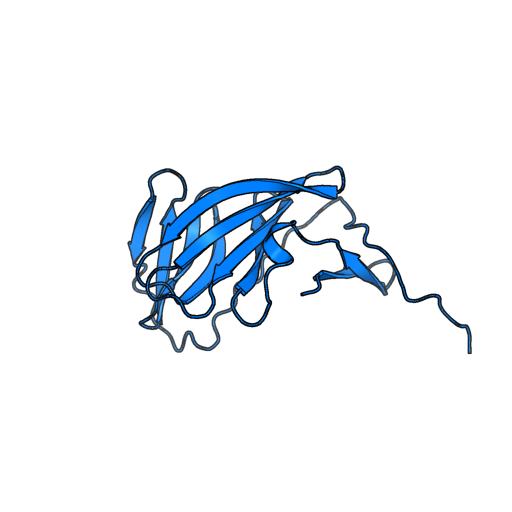 1 109 ? -19.251 -8.600 6.771 1.00 90.56 109 HIS A O 1
ATOM 903 N N . LEU A 1 110 ? -17.148 -9.254 6.346 1.00 88.12 110 LEU A N 1
ATOM 904 C CA . LEU A 1 110 ? -17.532 -10.268 5.359 1.00 88.12 110 LEU A CA 1
ATOM 905 C C . LEU A 1 110 ? -17.890 -11.632 5.974 1.00 88.12 110 LEU A C 1
ATOM 907 O O . LEU A 1 110 ? -18.228 -12.544 5.232 1.00 88.12 110 LEU A O 1
ATOM 911 N N . ASN A 1 111 ? -17.864 -11.778 7.306 1.00 78.69 111 ASN A N 1
ATOM 912 C CA . ASN A 1 111 ? -18.155 -13.030 8.032 1.00 78.69 111 ASN A CA 1
ATOM 913 C C . ASN A 1 111 ? -17.387 -14.261 7.511 1.00 78.69 111 ASN A C 1
ATOM 915 O O . ASN A 1 111 ? -17.822 -15.396 7.687 1.00 78.69 111 ASN A O 1
ATOM 919 N N . ILE A 1 112 ? -16.233 -14.036 6.881 1.00 79.75 112 ILE A N 1
ATOM 920 C CA . ILE A 1 112 ? -15.282 -15.080 6.512 1.00 79.75 112 ILE A CA 1
ATOM 921 C C . ILE A 1 112 ? -14.262 -15.141 7.642 1.00 79.75 112 ILE A C 1
ATOM 923 O O . ILE A 1 112 ? -13.504 -14.187 7.842 1.00 79.75 112 ILE A O 1
ATOM 927 N N . SER A 1 113 ? -14.293 -16.243 8.385 1.00 68.94 113 SER A N 1
ATOM 928 C CA . SER A 1 113 ? -13.341 -16.581 9.438 1.00 68.94 113 SER A CA 1
ATOM 929 C C . SER A 1 113 ? -12.684 -17.910 9.086 1.00 68.94 113 SER A C 1
ATOM 931 O O . SER A 1 113 ? -13.379 -18.909 8.910 1.00 68.94 113 SER A O 1
ATOM 933 N N . ASP A 1 114 ? -11.366 -17.922 9.004 1.00 61.53 114 ASP A N 1
ATOM 934 C CA . ASP A 1 114 ? -10.546 -19.134 8.964 1.00 61.53 114 ASP A CA 1
ATOM 935 C C . ASP A 1 114 ? -9.326 -18.872 9.861 1.00 61.53 114 ASP A C 1
ATOM 937 O O . ASP A 1 114 ? -9.242 -17.804 10.476 1.00 61.53 114 ASP A O 1
ATOM 941 N N . ASP A 1 115 ? -8.372 -19.796 9.949 1.00 65.25 115 ASP A N 1
ATOM 942 C CA . ASP A 1 115 ? -7.052 -19.527 10.524 1.00 65.25 115 ASP A CA 1
ATOM 943 C C . ASP A 1 115 ? -6.298 -18.511 9.633 1.00 65.25 115 ASP A C 1
ATOM 945 O O . ASP A 1 115 ? -5.383 -18.825 8.863 1.00 65.25 115 ASP A O 1
ATOM 949 N N . LEU A 1 116 ? -6.742 -17.247 9.690 1.00 59.81 116 LEU A N 1
ATOM 950 C CA . LEU A 1 116 ? -6.303 -16.139 8.842 1.00 59.81 116 LEU A CA 1
ATOM 951 C C . LEU A 1 116 ? -4.848 -15.741 9.110 1.00 59.81 116 LEU A C 1
ATOM 953 O O . LEU A 1 116 ? -4.325 -14.845 8.432 1.00 59.81 116 LEU A O 1
ATOM 957 N N . LEU A 1 117 ? -4.149 -16.428 10.026 1.00 59.50 117 LEU A N 1
ATOM 958 C CA . LEU A 1 117 ? -2.694 -16.387 10.151 1.00 59.50 117 LEU A CA 1
ATOM 959 C C . LEU A 1 117 ? -1.997 -16.599 8.800 1.00 59.50 117 LEU A C 1
ATOM 961 O O . LEU A 1 117 ? -0.928 -16.025 8.599 1.00 59.50 117 LEU A O 1
ATOM 965 N N . ARG A 1 118 ? -2.618 -17.332 7.863 1.00 66.44 118 ARG A N 1
ATOM 966 C CA . ARG A 1 118 ? -2.035 -17.662 6.551 1.00 66.44 118 ARG A CA 1
ATOM 967 C C . ARG A 1 118 ? -2.716 -17.025 5.340 1.00 66.44 118 ARG A C 1
ATOM 969 O O . ARG A 1 118 ? -2.312 -17.325 4.221 1.00 66.44 118 ARG A O 1
ATOM 976 N N . LEU A 1 119 ? -3.732 -16.175 5.521 1.00 71.69 119 LEU A N 1
ATOM 977 C CA . LEU A 1 119 ? -4.416 -15.595 4.363 1.00 71.69 119 LEU A CA 1
ATOM 978 C C . LEU A 1 119 ? -3.517 -14.559 3.676 1.00 71.69 119 LEU A C 1
ATOM 980 O O . LEU A 1 119 ? -3.190 -13.509 4.241 1.00 71.69 119 LEU A O 1
ATOM 984 N N . GLU A 1 120 ? -3.145 -14.876 2.442 1.00 72.94 120 GLU A N 1
ATOM 985 C CA . GLU A 1 120 ? -2.403 -14.016 1.532 1.00 72.94 120 GLU A CA 1
ATOM 986 C C . GLU A 1 120 ? -3.246 -13.765 0.287 1.00 72.94 120 GLU A C 1
ATOM 988 O O . GLU A 1 120 ? -3.849 -14.678 -0.275 1.00 72.94 120 GLU A O 1
ATOM 993 N N . PHE A 1 121 ? -3.293 -12.505 -0.131 1.00 75.25 121 PHE A N 1
ATOM 994 C CA . PHE A 1 121 ? -3.861 -12.110 -1.409 1.00 75.25 121 PHE A CA 1
ATOM 995 C C . PHE A 1 121 ? -2.700 -11.815 -2.344 1.00 75.25 121 PHE A C 1
ATOM 997 O O . PHE A 1 121 ? -1.907 -10.909 -2.092 1.00 75.25 121 PHE A O 1
ATOM 1004 N N . VAL A 1 122 ? -2.598 -12.608 -3.406 1.00 77.44 122 VAL A N 1
ATOM 1005 C CA . VAL A 1 122 ? -1.584 -12.435 -4.442 1.00 77.44 122 VAL A CA 1
ATOM 1006 C C . VAL A 1 122 ? -2.291 -11.888 -5.679 1.00 77.44 122 VAL A C 1
ATOM 1008 O O . VAL A 1 122 ? -2.986 -12.653 -6.352 1.00 77.44 122 VAL A O 1
ATOM 1011 N N . PRO A 1 123 ? -2.181 -10.581 -5.974 1.00 70.19 123 PRO A N 1
ATOM 1012 C CA . PRO A 1 123 ? -2.724 -10.045 -7.212 1.00 70.19 123 PRO A CA 1
ATOM 1013 C C . PRO A 1 123 ? -1.948 -10.633 -8.396 1.00 70.19 123 PRO A C 1
ATOM 1015 O O . PRO A 1 123 ? -0.719 -10.572 -8.439 1.00 70.19 123 PRO A O 1
ATOM 1018 N N . CYS A 1 124 ? -2.666 -11.216 -9.354 1.00 73.12 124 CYS A N 1
ATOM 1019 C CA . CYS A 1 124 ? -2.110 -11.677 -10.621 1.00 73.12 124 CYS A CA 1
ATOM 1020 C C . CYS A 1 124 ? -2.723 -10.832 -11.732 1.00 73.12 124 CYS A C 1
ATOM 1022 O O . CYS A 1 124 ? -3.925 -10.913 -11.977 1.00 73.12 124 CYS A O 1
ATOM 1024 N N . VAL A 1 125 ? -1.898 -9.999 -12.365 1.00 68.62 125 VAL A N 1
ATOM 1025 C CA . VAL A 1 125 ? -2.327 -9.108 -13.443 1.00 68.62 125 VAL A CA 1
ATOM 1026 C C . VAL A 1 125 ? -1.387 -9.272 -14.623 1.00 68.62 125 VAL A C 1
ATOM 1028 O O . VAL A 1 125 ? -0.165 -9.221 -14.474 1.00 68.62 125 VAL A O 1
ATOM 1031 N N . GLU A 1 126 ? -1.967 -9.475 -15.802 1.00 67.81 126 GLU A N 1
ATOM 1032 C CA . GLU A 1 126 ? -1.232 -9.420 -17.059 1.00 67.81 126 GLU A CA 1
ATOM 1033 C C . GLU A 1 126 ? -0.925 -7.953 -17.377 1.00 67.81 126 GLU A C 1
ATOM 1035 O O . GLU A 1 126 ? -1.830 -7.150 -17.597 1.00 67.81 126 GLU A O 1
ATOM 1040 N N . SER A 1 127 ? 0.357 -7.587 -17.380 1.00 61.88 127 SER A N 1
ATOM 1041 C CA . SER A 1 127 ? 0.811 -6.247 -17.758 1.00 61.88 127 SER A CA 1
ATOM 1042 C C . SER A 1 127 ? 1.629 -6.306 -19.046 1.00 61.88 127 SER A C 1
ATOM 1044 O O . SER A 1 127 ? 2.504 -7.158 -19.197 1.00 61.88 127 SER A O 1
ATOM 1046 N N . GLY A 1 128 ? 1.366 -5.370 -19.963 1.00 55.12 128 GLY A N 1
ATOM 1047 C CA . GLY A 1 128 ? 2.167 -5.143 -21.171 1.00 55.12 128 GLY A CA 1
ATOM 1048 C C . GLY A 1 128 ? 3.390 -4.244 -20.951 1.00 55.12 128 GLY A C 1
ATOM 1049 O O . GLY A 1 128 ? 4.104 -3.951 -21.908 1.00 55.12 128 GLY 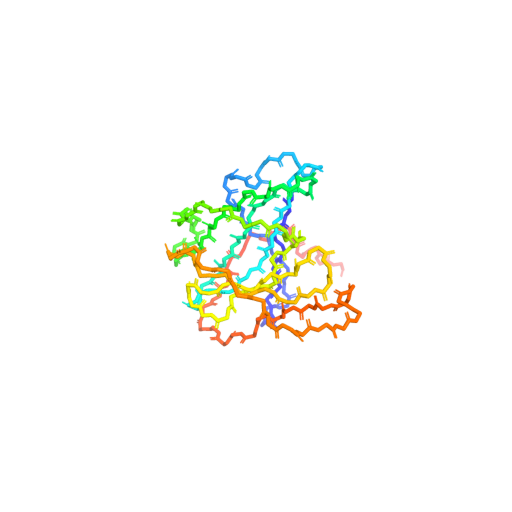A O 1
ATOM 1050 N N . PHE A 1 129 ? 3.628 -3.789 -19.717 1.00 57.22 129 PHE A N 1
ATOM 1051 C CA . PHE A 1 129 ? 4.717 -2.876 -19.373 1.00 57.22 129 PHE A CA 1
ATOM 1052 C C . PHE A 1 129 ? 5.701 -3.533 -18.405 1.00 57.22 129 PHE A C 1
ATOM 1054 O O . PHE A 1 129 ? 5.306 -4.191 -17.441 1.00 57.22 129 PHE A O 1
ATOM 1061 N N . GLN A 1 130 ? 6.994 -3.327 -18.653 1.00 60.50 130 GLN A N 1
ATOM 1062 C CA . GLN A 1 130 ? 8.059 -3.795 -17.771 1.00 60.50 130 GLN A CA 1
ATOM 1063 C C . GLN A 1 130 ? 8.234 -2.841 -16.586 1.00 60.50 130 GLN A C 1
ATOM 1065 O O . GLN A 1 130 ? 8.361 -1.629 -16.762 1.00 60.50 130 GLN A O 1
ATOM 1070 N N . LEU A 1 131 ? 8.302 -3.398 -15.376 1.00 63.53 131 LEU A N 1
ATOM 1071 C CA . LEU A 1 131 ? 8.798 -2.674 -14.209 1.00 63.53 131 LEU A CA 1
ATOM 1072 C C . LEU A 1 131 ? 10.321 -2.566 -14.337 1.00 63.53 131 LEU A C 1
ATOM 1074 O O . LEU A 1 131 ? 11.044 -3.512 -14.036 1.00 63.53 131 LEU A O 1
ATOM 1078 N N . VAL A 1 132 ? 10.809 -1.425 -14.822 1.00 64.12 132 VAL A N 1
ATOM 1079 C CA . VAL A 1 132 ? 12.250 -1.180 -14.954 1.00 64.12 132 VAL A CA 1
ATOM 1080 C C . VAL A 1 132 ? 12.797 -0.709 -13.606 1.00 64.12 132 VAL A C 1
ATOM 1082 O O . VAL A 1 132 ? 12.628 0.450 -13.229 1.00 64.12 132 VAL A O 1
ATOM 1085 N N . GLY A 1 133 ? 13.425 -1.614 -12.858 1.00 60.22 133 GLY A N 1
ATOM 1086 C CA . GLY A 1 133 ? 14.197 -1.270 -11.665 1.00 60.22 133 GLY A CA 1
ATOM 1087 C C . GLY A 1 133 ? 15.674 -1.015 -11.973 1.00 60.22 133 GLY A C 1
ATOM 1088 O O . GLY A 1 133 ? 16.160 -1.221 -13.085 1.00 60.22 133 GLY A O 1
ATOM 1089 N N . LYS A 1 134 ? 16.416 -0.565 -10.961 1.00 70.06 134 LYS A N 1
ATOM 1090 C CA . LYS A 1 134 ? 17.874 -0.412 -11.022 1.00 70.06 134 LYS A CA 1
ATOM 1091 C C . LYS A 1 134 ? 18.529 -1.758 -10.704 1.00 70.06 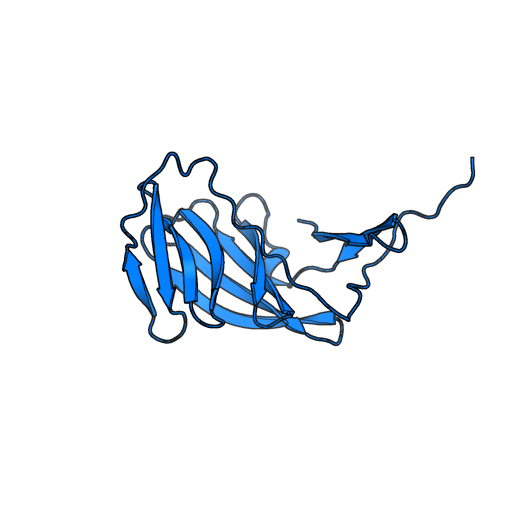134 LYS A C 1
ATOM 1093 O O . LYS A 1 134 ? 18.244 -2.345 -9.661 1.00 70.06 134 LYS A O 1
ATOM 1098 N N . SER A 1 135 ? 19.382 -2.263 -11.593 1.00 60.94 135 SER A N 1
ATOM 1099 C CA . SER A 1 135 ? 20.193 -3.457 -11.324 1.00 60.94 135 SER A CA 1
ATOM 1100 C C . SER A 1 135 ? 21.484 -3.061 -10.606 1.00 60.94 135 SER A C 1
ATOM 1102 O O . SER A 1 135 ? 22.181 -2.158 -11.061 1.00 60.94 135 SER A O 1
ATOM 1104 N N . GLU A 1 136 ? 21.806 -3.740 -9.504 1.00 57.00 136 GLU A N 1
ATOM 1105 C CA . GLU A 1 136 ? 23.131 -3.676 -8.857 1.00 57.00 136 GLU A CA 1
ATOM 1106 C C . GLU A 1 136 ? 23.951 -4.959 -9.084 1.00 57.00 136 GLU A C 1
ATOM 1108 O O . GLU A 1 136 ? 25.095 -5.063 -8.644 1.00 57.00 136 GLU A O 1
ATOM 1113 N N . PHE A 1 137 ? 23.389 -5.942 -9.793 1.00 54.81 137 PHE A N 1
ATOM 1114 C CA . PHE A 1 137 ? 24.084 -7.179 -10.124 1.00 54.81 137 PHE A CA 1
ATOM 1115 C C . PHE A 1 137 ? 24.677 -7.050 -11.527 1.00 54.81 137 PHE A C 1
ATOM 1117 O O . PHE A 1 137 ? 24.090 -7.486 -12.516 1.00 54.81 137 PHE A O 1
ATOM 1124 N N . GLU A 1 138 ? 25.859 -6.439 -11.623 1.00 50.09 138 GLU A N 1
ATOM 1125 C CA . GLU A 1 138 ? 26.730 -6.717 -12.762 1.00 50.09 138 GLU A CA 1
ATOM 1126 C C . GLU A 1 138 ? 27.107 -8.198 -12.696 1.00 50.09 138 GLU A C 1
ATOM 1128 O O . GLU A 1 138 ? 27.676 -8.665 -11.704 1.00 50.09 138 GLU A O 1
ATOM 1133 N N . ASN A 1 139 ? 26.771 -8.944 -13.749 1.00 46.19 139 ASN A N 1
ATOM 1134 C CA . ASN A 1 139 ? 27.297 -10.284 -13.960 1.00 46.19 139 ASN A CA 1
ATOM 1135 C C . ASN A 1 139 ? 28.824 -10.182 -14.001 1.00 46.19 139 ASN A C 1
ATOM 1137 O O . ASN A 1 139 ? 29.411 -9.878 -15.037 1.00 46.19 139 ASN A O 1
ATOM 1141 N N . LYS A 1 140 ? 29.481 -10.443 -12.871 1.00 43.91 140 LYS A N 1
ATOM 1142 C CA . LYS A 1 140 ? 30.869 -10.876 -12.904 1.00 43.91 140 LYS A CA 1
ATOM 1143 C C . LYS A 1 140 ? 30.838 -12.285 -13.466 1.00 43.91 140 LYS A C 1
ATOM 1145 O O . LYS A 1 140 ? 30.475 -13.220 -12.756 1.00 43.91 140 LYS A O 1
ATOM 1150 N N . GLU A 1 141 ? 31.129 -12.396 -14.757 1.00 45.62 141 GLU A N 1
ATOM 1151 C CA . GLU A 1 141 ? 31.465 -13.670 -15.382 1.00 45.62 141 GLU A CA 1
ATOM 1152 C C . GLU A 1 141 ? 32.548 -14.341 -14.519 1.00 45.62 141 GLU A C 1
ATOM 1154 O O . GLU A 1 141 ? 33.583 -13.732 -14.231 1.00 45.62 141 GLU A O 1
ATOM 1159 N N . VAL A 1 142 ? 32.250 -15.546 -14.025 1.00 44.28 142 VAL A N 1
ATOM 1160 C CA . VAL A 1 142 ? 33.200 -16.441 -13.346 1.00 44.28 142 VAL A CA 1
ATOM 1161 C C . VAL A 1 142 ? 33.662 -17.477 -14.351 1.00 44.28 142 VAL A C 1
ATOM 1163 O O . VAL A 1 142 ? 32.775 -18.042 -15.033 1.00 44.28 142 VAL A O 1
#

pLDDT: mean 84.24, std 13.01, range [43.91, 96.69]